Protein AF-A0A359CN98-F1 (afdb_monomer)

Structure (mmCIF, N/CA/C/O backbone):
data_AF-A0A359CN98-F1
#
_entry.id   AF-A0A359CN98-F1
#
loop_
_atom_site.group_PDB
_atom_site.id
_atom_site.type_symbol
_atom_site.label_atom_id
_atom_site.label_alt_id
_atom_site.label_comp_id
_atom_site.label_asym_id
_atom_site.label_entity_id
_atom_site.label_seq_id
_atom_site.pdbx_PDB_ins_code
_atom_site.Cartn_x
_atom_site.Cartn_y
_atom_site.Cartn_z
_atom_site.occupancy
_atom_site.B_iso_or_equiv
_atom_site.auth_seq_id
_atom_site.auth_comp_id
_atom_site.auth_asym_id
_atom_site.auth_atom_id
_atom_site.pdbx_PDB_model_num
ATOM 1 N N . MET A 1 1 ? -21.284 -3.191 22.774 1.00 60.28 1 MET A N 1
ATOM 2 C CA . MET A 1 1 ? -20.740 -2.143 21.884 1.00 60.28 1 MET A CA 1
ATOM 3 C C . MET A 1 1 ? -19.249 -1.909 22.151 1.00 60.28 1 MET A C 1
ATOM 5 O O . MET A 1 1 ? -18.499 -1.837 21.191 1.00 60.28 1 MET A O 1
ATOM 9 N N . ASP A 1 2 ? -18.792 -1.950 23.413 1.00 79.38 2 ASP A N 1
ATOM 10 C CA . ASP A 1 2 ? -17.379 -1.725 23.791 1.00 79.38 2 ASP A CA 1
ATOM 11 C C . ASP A 1 2 ? -16.338 -2.693 23.203 1.00 79.38 2 ASP A C 1
ATOM 13 O O . ASP A 1 2 ? -15.196 -2.298 22.966 1.00 79.38 2 ASP A O 1
ATOM 17 N N . PHE A 1 3 ? -16.690 -3.963 22.969 1.00 87.31 3 PHE A N 1
ATOM 18 C CA . PHE A 1 3 ? -15.706 -4.952 22.512 1.00 87.31 3 PHE A CA 1
ATOM 19 C C . PHE A 1 3 ? -15.232 -4.694 21.077 1.00 87.31 3 PHE A C 1
ATOM 21 O O . PHE A 1 3 ? -14.029 -4.683 20.833 1.00 87.31 3 PHE A O 1
ATOM 28 N N . GLU A 1 4 ? -16.156 -4.455 20.139 1.00 89.31 4 GLU A N 1
ATOM 29 C CA . GLU A 1 4 ? -15.813 -4.199 18.732 1.00 89.31 4 GLU A CA 1
ATOM 30 C C . GLU A 1 4 ? -14.990 -2.914 18.597 1.00 89.31 4 GLU A C 1
ATOM 32 O O . GLU A 1 4 ? -13.981 -2.892 17.897 1.00 89.31 4 GLU A O 1
ATOM 37 N N . GLU A 1 5 ? -15.367 -1.861 19.322 1.00 90.06 5 GLU A N 1
ATOM 38 C CA . GLU A 1 5 ? -14.645 -0.592 19.302 1.00 90.06 5 GLU A CA 1
ATOM 39 C C . GLU A 1 5 ? -13.232 -0.729 19.893 1.00 90.06 5 GLU A C 1
ATOM 41 O O . GLU A 1 5 ? -12.256 -0.259 19.305 1.00 90.06 5 GLU A O 1
ATOM 46 N N . SER A 1 6 ? -13.095 -1.418 21.032 1.00 91.94 6 SER A N 1
ATOM 47 C CA . SER A 1 6 ? -11.799 -1.708 21.661 1.00 91.94 6 SER A CA 1
ATOM 48 C C . SER A 1 6 ? -10.906 -2.574 20.769 1.00 91.94 6 SER A C 1
ATOM 50 O O . SER A 1 6 ? -9.710 -2.302 20.624 1.00 91.94 6 SER A O 1
ATOM 52 N N . PHE A 1 7 ? -11.491 -3.580 20.116 1.00 93.25 7 PHE A N 1
ATOM 53 C CA . PHE A 1 7 ? -10.812 -4.416 19.136 1.00 93.25 7 PHE A CA 1
ATOM 54 C C . PHE A 1 7 ? -10.300 -3.581 17.954 1.00 93.25 7 PHE A C 1
ATOM 56 O O . PHE A 1 7 ? -9.101 -3.597 17.675 1.00 93.25 7 PHE A O 1
ATOM 63 N N . LEU A 1 8 ? -11.164 -2.778 17.322 1.00 94.38 8 LEU A N 1
ATOM 64 C CA . LEU A 1 8 ? -10.794 -1.929 16.186 1.00 94.38 8 LEU A CA 1
ATOM 65 C C . LEU A 1 8 ? -9.707 -0.915 16.546 1.00 94.38 8 LEU A C 1
ATOM 67 O O . LEU A 1 8 ? -8.788 -0.724 15.758 1.00 94.38 8 LEU A O 1
ATOM 71 N N . LYS A 1 9 ? -9.742 -0.320 17.743 1.00 94.62 9 LYS A N 1
ATOM 72 C CA . LYS A 1 9 ? -8.676 0.582 18.216 1.00 94.62 9 LYS A CA 1
ATOM 73 C C . LYS A 1 9 ? -7.309 -0.104 18.235 1.00 94.62 9 LYS A C 1
ATOM 75 O O . LYS A 1 9 ? -6.336 0.472 17.752 1.00 94.62 9 LYS A O 1
ATOM 80 N N . LYS A 1 10 ? -7.234 -1.333 18.763 1.00 94.19 10 LYS A N 1
ATOM 81 C CA . LYS A 1 10 ? -5.986 -2.115 18.792 1.00 94.19 10 LYS A CA 1
ATOM 82 C C . LYS A 1 10 ? -5.534 -2.494 17.386 1.00 94.19 10 LYS A C 1
ATOM 84 O O . LYS A 1 10 ? -4.375 -2.277 17.052 1.00 94.19 10 LYS A O 1
ATOM 89 N N . VAL A 1 11 ? -6.447 -3.001 16.556 1.00 95.12 11 VAL A N 1
ATOM 90 C CA . VAL A 1 11 ? -6.138 -3.395 15.174 1.00 95.12 11 VAL A CA 1
ATOM 91 C C . VAL A 1 11 ? -5.653 -2.203 14.354 1.00 95.12 11 VAL A C 1
ATOM 93 O O . VAL A 1 11 ? -4.608 -2.296 13.718 1.00 95.12 11 VAL A O 1
ATOM 96 N N . ASN A 1 12 ? -6.355 -1.070 14.404 1.00 96.06 12 ASN A N 1
ATOM 97 C CA . ASN A 1 12 ? -5.982 0.143 13.678 1.00 96.06 12 ASN A CA 1
ATOM 98 C C . ASN A 1 12 ? -4.604 0.660 14.107 1.00 96.06 12 ASN A C 1
ATOM 100 O O . ASN A 1 12 ? -3.808 1.050 13.252 1.00 96.06 12 ASN A O 1
ATOM 104 N N . PHE A 1 13 ? -4.299 0.618 15.409 1.00 94.62 13 PHE A N 1
ATOM 105 C CA . PHE A 1 13 ? -2.973 0.956 15.918 1.00 94.62 13 PHE A CA 1
ATOM 106 C C . PHE A 1 13 ? -1.899 0.027 15.345 1.00 94.62 13 PHE A C 1
ATOM 108 O O . PHE A 1 13 ? -0.941 0.503 14.742 1.00 94.62 13 PHE A O 1
ATOM 115 N N . THR A 1 14 ? -2.088 -1.289 15.467 1.00 93.31 14 THR A N 1
ATOM 116 C CA . THR A 1 14 ? -1.157 -2.291 14.933 1.00 93.31 14 THR A CA 1
ATOM 117 C C . THR A 1 14 ? -0.945 -2.116 13.433 1.00 93.31 14 THR A C 1
ATOM 119 O O . THR A 1 14 ? 0.192 -2.135 12.967 1.00 93.31 14 THR A O 1
ATOM 122 N N . VAL A 1 15 ? -2.022 -1.894 12.679 1.00 93.44 15 VAL A N 1
ATOM 123 C CA . VAL A 1 15 ? -1.966 -1.719 11.228 1.00 93.44 15 VAL A CA 1
ATOM 124 C C . VAL A 1 15 ? -1.164 -0.479 10.867 1.00 93.44 15 VAL A C 1
ATOM 126 O O . VAL A 1 15 ? -0.244 -0.576 10.065 1.00 93.44 15 VAL A O 1
ATOM 129 N N . LEU A 1 16 ? -1.437 0.664 11.499 1.00 94.81 16 LEU A N 1
ATOM 130 C CA . LEU A 1 16 ? -0.674 1.888 11.260 1.00 94.81 16 LEU A CA 1
ATOM 131 C C . LEU A 1 16 ? 0.800 1.747 11.643 1.00 94.81 16 LEU A C 1
ATOM 133 O O . LEU A 1 16 ? 1.656 2.214 10.895 1.00 94.81 16 LEU A O 1
ATOM 137 N N . SER A 1 17 ? 1.111 1.087 12.761 1.00 93.25 17 SER A N 1
ATOM 138 C CA . SER A 1 17 ? 2.497 0.823 13.154 1.00 93.25 17 SER A CA 1
ATOM 139 C C . SER A 1 17 ? 3.230 -0.008 12.102 1.00 93.25 17 SER A C 1
ATOM 141 O O . SER A 1 17 ? 4.330 0.360 11.694 1.00 93.25 17 SER A O 1
ATOM 143 N N . ILE A 1 18 ? 2.612 -1.085 11.609 1.00 91.38 18 ILE A N 1
ATOM 144 C CA . ILE A 1 18 ? 3.207 -1.925 10.562 1.00 91.38 18 ILE A CA 1
ATOM 145 C C . ILE A 1 18 ? 3.331 -1.145 9.246 1.00 91.38 18 ILE A C 1
ATOM 147 O O . ILE A 1 18 ? 4.379 -1.212 8.610 1.00 91.38 18 ILE A O 1
ATOM 151 N N . CYS A 1 19 ? 2.325 -0.351 8.863 1.00 91.69 19 CYS A N 1
ATOM 152 C CA . CYS A 1 19 ? 2.397 0.523 7.690 1.00 91.69 19 CYS A CA 1
ATOM 153 C C . CYS A 1 19 ? 3.598 1.477 7.763 1.00 91.69 19 CYS A C 1
ATOM 155 O O . CYS A 1 19 ? 4.310 1.641 6.776 1.00 91.69 19 CYS A O 1
ATOM 157 N N . TRP A 1 20 ? 3.857 2.083 8.924 1.00 92.81 20 TRP A N 1
ATOM 158 C CA . TRP A 1 20 ? 5.023 2.947 9.117 1.00 92.81 20 TRP A CA 1
ATOM 159 C C . TRP A 1 20 ? 6.344 2.185 9.007 1.00 92.81 20 TRP A C 1
ATOM 161 O O . TRP A 1 20 ? 7.263 2.675 8.357 1.00 92.81 20 TRP A O 1
ATOM 171 N N . VAL A 1 21 ? 6.437 0.980 9.579 1.00 90.00 21 VAL A N 1
ATOM 172 C CA . VAL A 1 21 ? 7.631 0.126 9.442 1.00 90.00 21 VAL A CA 1
ATOM 173 C C . VAL A 1 21 ? 7.881 -0.223 7.974 1.00 90.00 21 VAL A C 1
ATOM 175 O O . VAL A 1 21 ? 8.992 -0.041 7.484 1.00 90.00 21 VAL A O 1
ATOM 178 N N . ILE A 1 22 ? 6.843 -0.648 7.250 1.00 87.44 22 ILE A N 1
ATOM 179 C CA . ILE A 1 22 ? 6.921 -0.945 5.815 1.00 87.44 22 ILE A CA 1
ATOM 180 C C . ILE A 1 22 ? 7.389 0.294 5.037 1.00 87.44 22 ILE A C 1
ATOM 182 O O . ILE A 1 22 ? 8.283 0.200 4.198 1.00 87.44 22 ILE A O 1
ATOM 186 N N . LEU A 1 23 ? 6.840 1.471 5.344 1.00 88.81 23 LEU A N 1
ATOM 187 C CA . LEU A 1 23 ? 7.212 2.720 4.682 1.00 88.81 23 LEU A CA 1
ATOM 188 C C . LEU A 1 23 ? 8.682 3.095 4.932 1.00 88.81 23 LEU A C 1
ATOM 190 O O . LEU A 1 23 ? 9.379 3.487 3.997 1.00 88.81 23 LEU A O 1
ATOM 194 N N . LEU A 1 24 ? 9.175 2.913 6.160 1.00 88.06 24 LEU A N 1
ATOM 195 C CA . LEU A 1 24 ? 10.582 3.129 6.511 1.00 88.06 24 LEU A CA 1
ATOM 196 C C . LEU A 1 24 ? 11.531 2.162 5.790 1.00 88.06 24 LEU A C 1
ATOM 198 O O . LEU A 1 24 ? 12.681 2.519 5.555 1.00 88.06 24 LEU A O 1
ATOM 202 N N . MET A 1 25 ? 11.063 0.969 5.415 1.00 83.69 25 MET A N 1
ATOM 203 C CA . MET A 1 25 ? 11.845 0.020 4.617 1.00 83.69 25 MET A CA 1
ATOM 204 C C . MET A 1 25 ? 11.842 0.368 3.122 1.00 83.69 25 MET A C 1
ATOM 206 O O . MET A 1 25 ? 12.869 0.220 2.467 1.00 83.69 25 MET A O 1
ATOM 210 N N . ILE A 1 26 ? 10.713 0.843 2.583 1.00 84.00 26 ILE A N 1
ATOM 211 C CA . ILE A 1 26 ? 10.548 1.113 1.144 1.00 84.00 26 ILE A CA 1
ATOM 212 C C . ILE A 1 26 ? 11.203 2.432 0.718 1.00 84.00 26 ILE A C 1
ATOM 214 O O . ILE A 1 26 ? 11.832 2.491 -0.337 1.00 84.00 26 ILE A O 1
ATOM 218 N N . LEU A 1 27 ? 11.054 3.505 1.502 1.00 87.31 27 LEU A N 1
ATOM 219 C CA . LEU A 1 27 ? 11.536 4.833 1.097 1.00 87.31 27 LEU A CA 1
ATOM 220 C C . LEU A 1 27 ? 13.048 4.865 0.789 1.00 87.31 27 LEU A C 1
ATOM 222 O O . LEU A 1 27 ? 13.419 5.424 -0.247 1.00 87.31 27 LEU A O 1
ATOM 226 N N . PRO A 1 28 ? 13.933 4.235 1.592 1.00 87.31 28 PRO A N 1
ATOM 227 C CA . PRO A 1 28 ? 15.350 4.134 1.250 1.00 87.31 28 PRO A CA 1
ATOM 228 C C . PRO A 1 28 ? 15.599 3.361 -0.046 1.00 87.31 28 PRO A C 1
ATOM 230 O O . PRO A 1 28 ? 16.514 3.701 -0.791 1.00 87.31 28 PRO A O 1
ATOM 233 N N . SER A 1 29 ? 14.788 2.345 -0.356 1.00 83.44 29 SER A N 1
ATOM 234 C CA . SER A 1 29 ? 14.940 1.585 -1.598 1.00 83.44 29 SER A CA 1
ATOM 235 C C . SER A 1 29 ? 14.766 2.466 -2.830 1.00 83.44 29 SER A C 1
ATOM 237 O O . SER A 1 29 ? 15.584 2.384 -3.739 1.00 83.44 29 SER A O 1
ATOM 239 N N . PHE A 1 30 ? 13.784 3.373 -2.841 1.00 84.88 30 PHE A N 1
ATOM 240 C CA . PHE A 1 30 ? 13.612 4.315 -3.953 1.00 84.88 30 PHE A CA 1
ATOM 241 C C . PHE A 1 30 ? 14.796 5.276 -4.110 1.00 84.88 30 PHE A C 1
ATOM 243 O O . PHE A 1 30 ? 15.140 5.658 -5.230 1.00 84.88 30 PHE A O 1
ATOM 250 N N . PHE A 1 31 ? 15.449 5.649 -3.006 1.00 84.75 31 PHE A N 1
ATOM 251 C CA . PHE A 1 31 ? 16.679 6.438 -3.055 1.00 84.75 31 PHE A CA 1
ATOM 252 C C . PHE A 1 31 ? 17.823 5.654 -3.714 1.00 84.75 31 PHE A C 1
ATOM 254 O O . PHE A 1 31 ? 18.479 6.172 -4.620 1.00 84.75 31 PHE A O 1
ATOM 261 N N . PHE A 1 32 ? 18.028 4.394 -3.315 1.00 83.94 32 PHE A N 1
ATOM 262 C CA . PHE A 1 32 ? 19.052 3.535 -3.914 1.00 83.94 32 PHE A CA 1
ATOM 263 C C . PHE A 1 32 ? 18.762 3.213 -5.383 1.00 83.94 32 PHE A C 1
ATOM 265 O O . PHE A 1 32 ? 19.670 3.299 -6.203 1.00 83.94 32 PHE A O 1
ATOM 272 N N . GLU A 1 33 ? 17.512 2.919 -5.748 1.00 82.94 33 GLU A N 1
ATOM 273 C CA . GLU A 1 33 ? 17.126 2.656 -7.141 1.00 82.94 33 GLU A CA 1
ATOM 274 C C . GLU A 1 33 ? 17.416 3.848 -8.058 1.00 82.94 33 GLU A C 1
ATOM 276 O O . GLU A 1 33 ? 17.895 3.660 -9.179 1.00 82.94 33 GLU A O 1
ATOM 281 N N . TYR A 1 34 ? 17.170 5.070 -7.579 1.00 85.19 34 TYR A N 1
ATOM 282 C CA . TYR A 1 34 ? 17.532 6.278 -8.312 1.00 85.19 34 TYR A CA 1
ATOM 283 C C . TYR A 1 34 ? 19.053 6.439 -8.422 1.00 85.19 34 TYR A C 1
ATOM 285 O O . TYR A 1 34 ? 19.572 6.652 -9.517 1.00 85.19 34 TYR A O 1
ATOM 293 N N . HIS A 1 35 ? 19.783 6.304 -7.309 1.00 84.19 35 HIS A N 1
ATOM 294 C CA . HIS A 1 35 ? 21.236 6.490 -7.295 1.00 84.19 35 HIS A CA 1
ATOM 295 C C . HIS A 1 35 ? 21.977 5.452 -8.152 1.00 84.19 35 HIS A C 1
ATOM 297 O O . HIS A 1 35 ? 22.978 5.769 -8.788 1.00 84.19 35 HIS A O 1
ATOM 303 N N . SER A 1 36 ? 21.459 4.225 -8.221 1.00 82.94 36 SER A N 1
ATOM 304 C CA . SER A 1 36 ? 21.977 3.155 -9.077 1.00 82.94 36 SER A CA 1
ATOM 305 C C . SER A 1 36 ? 21.543 3.272 -10.545 1.00 82.94 36 SER A C 1
ATOM 307 O O . SER A 1 36 ? 21.894 2.408 -11.344 1.00 82.94 36 SER A O 1
ATOM 309 N N . GLY A 1 37 ? 20.771 4.301 -10.916 1.00 81.38 37 GLY A N 1
ATOM 310 C CA . GLY A 1 37 ? 20.284 4.505 -12.284 1.00 81.38 37 GLY A CA 1
ATOM 311 C C . GLY A 1 37 ? 19.255 3.469 -12.749 1.00 81.38 37 GLY A C 1
ATOM 312 O O . GLY A 1 37 ? 18.984 3.377 -13.944 1.00 81.38 37 GLY A O 1
ATOM 313 N N . ILE A 1 38 ? 18.683 2.689 -11.824 1.00 79.56 38 ILE A N 1
ATOM 314 C CA . ILE A 1 38 ? 17.674 1.661 -12.118 1.00 79.56 38 ILE A CA 1
ATOM 315 C C . ILE A 1 38 ? 16.340 2.328 -12.460 1.00 79.56 38 ILE A C 1
ATOM 317 O O . ILE A 1 38 ? 15.631 1.871 -13.355 1.00 79.56 38 ILE A O 1
ATOM 321 N N . GLN A 1 39 ? 16.000 3.408 -11.748 1.00 82.56 39 GLN A N 1
ATOM 322 C CA . GLN A 1 39 ? 14.746 4.137 -11.918 1.00 82.56 39 GLN A CA 1
ATOM 323 C C . GLN A 1 39 ? 14.948 5.642 -12.062 1.00 82.56 39 GLN A C 1
ATOM 325 O O . GLN A 1 39 ? 15.924 6.224 -11.589 1.00 82.56 39 GLN A O 1
ATOM 330 N N . SER A 1 40 ? 13.972 6.292 -12.699 1.00 87.75 40 SER A N 1
ATOM 331 C CA . SER A 1 40 ? 13.938 7.752 -12.790 1.00 87.75 40 SER A CA 1
ATOM 332 C C . SER A 1 40 ? 13.575 8.394 -11.448 1.00 87.75 40 SER A C 1
ATOM 334 O O . SER A 1 40 ? 12.776 7.859 -10.678 1.00 87.75 40 SER A O 1
ATOM 336 N N . ILE A 1 41 ? 14.083 9.605 -11.200 1.00 87.88 41 ILE A N 1
ATOM 337 C CA . ILE A 1 41 ? 13.723 10.373 -9.998 1.00 87.88 41 ILE A CA 1
ATOM 338 C C . ILE A 1 41 ? 12.214 10.630 -9.907 1.00 87.88 41 ILE A C 1
ATOM 340 O O . ILE A 1 41 ? 11.640 10.537 -8.826 1.00 87.88 41 ILE A O 1
ATOM 344 N N . GLY A 1 42 ? 11.555 10.896 -11.042 1.00 88.19 42 GLY A N 1
ATOM 345 C CA . GLY A 1 42 ? 10.112 11.130 -11.092 1.00 88.19 42 GLY A CA 1
ATOM 346 C C . GLY A 1 42 ? 9.322 9.916 -10.612 1.00 88.19 42 GLY A C 1
ATOM 347 O O . GLY A 1 42 ? 8.416 10.057 -9.795 1.00 88.19 42 GLY A O 1
ATOM 348 N N . TYR A 1 43 ? 9.721 8.717 -11.042 1.00 88.25 43 TYR A N 1
ATOM 349 C CA . TYR A 1 43 ? 9.135 7.465 -10.573 1.00 88.25 43 TYR A CA 1
ATOM 350 C C . TYR A 1 43 ? 9.286 7.297 -9.051 1.00 88.25 43 TYR A C 1
ATOM 352 O O . TYR A 1 43 ? 8.302 7.028 -8.356 1.00 88.25 43 TYR A O 1
ATOM 360 N N . CYS A 1 44 ? 10.492 7.506 -8.518 1.00 88.50 44 CYS A N 1
ATOM 361 C CA . CYS A 1 44 ? 10.770 7.364 -7.087 1.00 88.50 44 CYS A CA 1
ATOM 362 C C . CYS A 1 44 ? 9.976 8.369 -6.239 1.00 88.50 44 CYS A C 1
ATOM 364 O O . CYS A 1 44 ? 9.390 8.004 -5.217 1.00 88.50 44 CYS A O 1
ATOM 366 N N . VAL A 1 45 ? 9.910 9.629 -6.681 1.00 91.31 45 VAL A N 1
ATOM 367 C CA . VAL A 1 45 ? 9.185 10.702 -5.987 1.00 91.31 45 VAL A CA 1
ATOM 368 C C . VAL A 1 45 ? 7.680 10.449 -6.002 1.00 91.31 45 VAL A C 1
ATOM 370 O O . VAL A 1 45 ? 7.053 10.514 -4.947 1.00 91.31 45 VAL A O 1
ATOM 373 N N . VAL A 1 46 ? 7.095 10.113 -7.156 1.00 91.75 46 VAL A N 1
ATOM 374 C CA . VAL A 1 46 ? 5.647 9.870 -7.273 1.00 91.75 46 VAL A CA 1
ATOM 375 C C . VAL A 1 46 ? 5.208 8.726 -6.359 1.00 91.75 46 VAL A C 1
ATOM 377 O O . VAL A 1 46 ? 4.271 8.897 -5.580 1.00 91.75 46 VAL A O 1
ATOM 380 N N . ASN A 1 47 ? 5.913 7.590 -6.385 1.00 89.69 47 ASN A N 1
ATOM 381 C CA . ASN A 1 47 ? 5.584 6.452 -5.522 1.00 89.69 47 ASN A CA 1
ATOM 382 C C . ASN A 1 47 ? 5.716 6.799 -4.031 1.00 89.69 47 ASN A C 1
ATOM 384 O O . ASN A 1 47 ? 4.830 6.470 -3.239 1.00 89.69 47 ASN A O 1
ATOM 388 N N . SER A 1 48 ? 6.781 7.513 -3.659 1.00 91.19 48 SER A N 1
ATOM 389 C CA . SER A 1 48 ? 7.012 7.941 -2.275 1.00 91.19 48 SER A CA 1
ATOM 390 C C . SER A 1 48 ? 5.918 8.886 -1.777 1.00 91.19 48 SER A C 1
ATOM 392 O O . SER A 1 48 ? 5.396 8.701 -0.679 1.00 91.19 48 SER A O 1
ATOM 394 N N . VAL A 1 49 ? 5.530 9.875 -2.589 1.00 94.62 49 VAL A N 1
ATOM 395 C CA . VAL A 1 49 ? 4.500 10.866 -2.240 1.00 94.62 49 VAL A CA 1
ATOM 396 C C . VAL A 1 49 ? 3.128 10.213 -2.098 1.00 94.62 49 VAL A C 1
ATOM 398 O O . VAL A 1 49 ? 2.415 10.510 -1.138 1.00 94.62 49 VAL A O 1
ATOM 401 N N . ILE A 1 50 ? 2.754 9.302 -3.001 1.00 93.12 50 ILE A N 1
ATOM 402 C CA . ILE A 1 50 ? 1.478 8.575 -2.909 1.00 93.12 50 ILE A CA 1
ATOM 403 C C . ILE A 1 50 ? 1.426 7.753 -1.616 1.00 93.12 50 ILE A C 1
ATOM 405 O O . ILE A 1 50 ? 0.461 7.870 -0.859 1.00 93.12 50 ILE A O 1
ATOM 409 N N . ALA A 1 51 ? 2.475 6.977 -1.327 1.00 91.00 51 ALA A N 1
ATOM 410 C CA . ALA A 1 51 ? 2.525 6.160 -0.117 1.00 91.00 51 ALA A CA 1
ATOM 411 C C . ALA A 1 51 ? 2.465 7.027 1.153 1.00 91.00 51 ALA A C 1
ATOM 413 O O . ALA A 1 51 ? 1.619 6.808 2.021 1.00 91.00 51 ALA A O 1
ATOM 414 N N . LEU A 1 52 ? 3.307 8.064 1.242 1.00 94.44 52 LEU A N 1
ATOM 415 C CA . LEU A 1 52 ? 3.348 8.973 2.392 1.00 94.44 52 LEU A CA 1
ATOM 416 C C . LEU A 1 52 ? 2.017 9.694 2.606 1.00 94.44 52 LEU A C 1
ATOM 418 O O . LEU A 1 52 ? 1.509 9.711 3.724 1.00 94.44 52 LEU A O 1
ATOM 422 N N . SER A 1 53 ? 1.435 10.269 1.553 1.00 95.06 53 SER A N 1
ATOM 423 C CA . SER A 1 53 ? 0.194 11.046 1.661 1.00 95.06 53 SER A CA 1
ATOM 424 C C . SER A 1 53 ? -0.976 10.206 2.173 1.00 95.06 53 SER A C 1
ATOM 426 O O . SER A 1 53 ? -1.708 10.657 3.055 1.00 95.06 53 SER A O 1
ATOM 428 N N . LEU A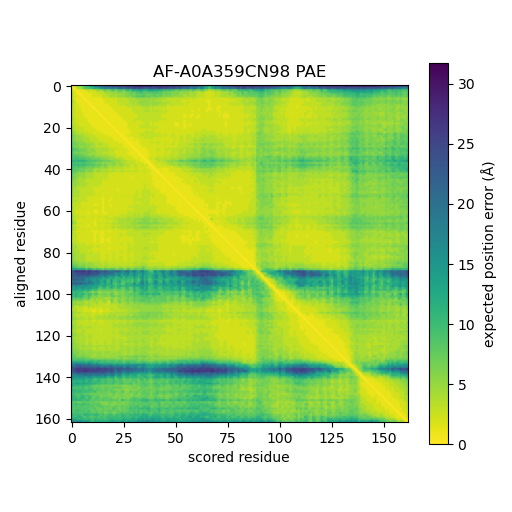 1 54 ? -1.122 8.966 1.700 1.00 94.12 54 LEU A N 1
ATOM 429 C CA . LEU A 1 54 ? -2.198 8.075 2.135 1.00 94.12 54 LEU A CA 1
ATOM 430 C C . LEU A 1 54 ? -1.974 7.539 3.555 1.00 94.12 54 LEU A C 1
ATOM 432 O O . LEU A 1 54 ? -2.931 7.457 4.326 1.00 94.12 54 LEU A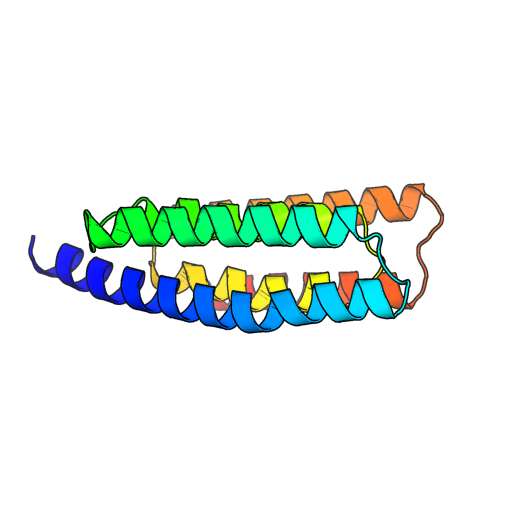 O 1
ATOM 436 N N . ILE A 1 55 ? -0.730 7.268 3.963 1.00 94.38 55 ILE A N 1
ATOM 437 C CA . ILE A 1 55 ? -0.444 6.906 5.360 1.00 94.38 55 ILE A CA 1
ATOM 438 C C . ILE A 1 55 ? -0.657 8.097 6.296 1.00 94.38 55 ILE A C 1
ATOM 440 O O . ILE A 1 55 ? -1.278 7.935 7.347 1.00 94.38 55 ILE A O 1
ATOM 444 N N . ILE A 1 56 ? -0.251 9.308 5.914 1.00 96.38 56 ILE A N 1
ATOM 445 C CA . ILE A 1 56 ? -0.549 10.526 6.681 1.00 96.38 56 ILE A CA 1
ATOM 446 C C . ILE A 1 56 ? -2.067 10.727 6.792 1.00 96.38 56 ILE A C 1
ATOM 448 O O . ILE A 1 56 ? -2.568 10.962 7.891 1.00 96.38 56 ILE A O 1
ATOM 452 N N . ALA A 1 57 ? -2.820 10.551 5.702 1.00 96.75 57 ALA A N 1
ATOM 453 C CA . ALA A 1 57 ? -4.280 10.622 5.725 1.00 96.75 57 ALA A CA 1
ATOM 454 C C . ALA A 1 57 ? -4.897 9.587 6.684 1.00 96.75 57 ALA A C 1
ATOM 456 O O . ALA A 1 57 ? -5.785 9.930 7.468 1.00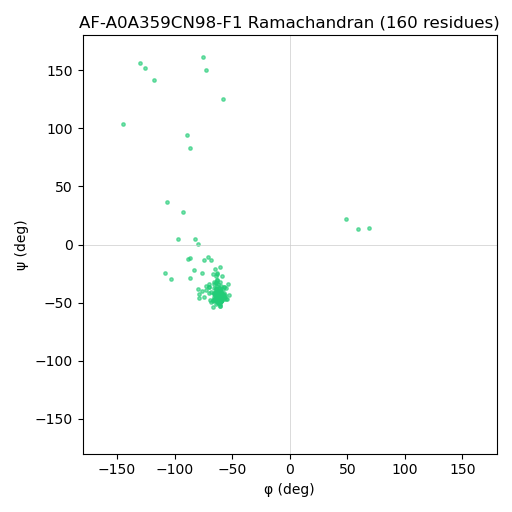 96.75 57 ALA A O 1
ATOM 457 N N . ALA A 1 58 ? -4.392 8.349 6.692 1.00 95.94 58 ALA A N 1
ATOM 458 C CA . ALA A 1 58 ? -4.834 7.313 7.625 1.00 95.94 58 ALA A CA 1
ATOM 459 C C . ALA A 1 58 ? -4.522 7.672 9.091 1.00 95.94 58 ALA A C 1
ATOM 461 O O . ALA A 1 58 ? -5.360 7.448 9.965 1.00 95.94 58 ALA A O 1
ATOM 462 N N . ASN A 1 59 ? -3.366 8.289 9.366 1.00 95.75 59 ASN A N 1
ATOM 463 C CA . ASN A 1 59 ? -3.026 8.791 10.702 1.00 95.75 59 ASN A CA 1
ATOM 464 C C . ASN A 1 59 ? -3.966 9.929 11.130 1.00 95.75 59 ASN A C 1
ATOM 466 O O . ASN A 1 59 ? -4.441 9.927 12.261 1.00 95.75 59 ASN A O 1
ATOM 470 N N . ILE A 1 60 ? -4.299 10.865 10.233 1.00 97.31 60 ILE A N 1
ATOM 471 C CA . ILE A 1 60 ? -5.266 11.939 10.520 1.00 97.31 60 ILE A CA 1
ATOM 472 C C . ILE A 1 60 ? -6.638 11.350 10.870 1.00 97.31 60 ILE A C 1
ATOM 474 O O . ILE A 1 60 ? -7.271 11.794 11.828 1.00 97.31 60 ILE A O 1
ATOM 478 N N . VAL A 1 61 ? -7.096 10.339 10.125 1.00 97.06 61 VAL A N 1
ATOM 479 C CA . VAL A 1 61 ? -8.351 9.634 10.429 1.00 97.06 61 VAL A CA 1
ATOM 480 C C . VAL A 1 61 ? -8.272 8.948 11.793 1.00 97.06 61 VAL A C 1
ATOM 482 O O . VAL A 1 61 ? -9.196 9.091 12.586 1.00 97.06 61 VAL A O 1
ATOM 485 N N . TYR A 1 62 ? -7.160 8.282 12.105 1.00 96.69 62 TYR A N 1
ATOM 486 C CA . TYR A 1 62 ? -6.950 7.614 13.391 1.00 96.69 62 TYR A CA 1
ATOM 487 C C . TYR A 1 62 ? -6.918 8.570 14.586 1.00 96.69 62 TYR A C 1
ATOM 489 O O . TYR A 1 62 ? -7.443 8.246 15.649 1.00 96.69 62 TYR A O 1
ATOM 497 N N . LEU A 1 63 ? -6.338 9.762 14.422 1.00 95.69 63 LEU A N 1
ATOM 498 C CA . LEU A 1 63 ? -6.338 10.791 15.463 1.00 95.69 63 LEU A CA 1
ATOM 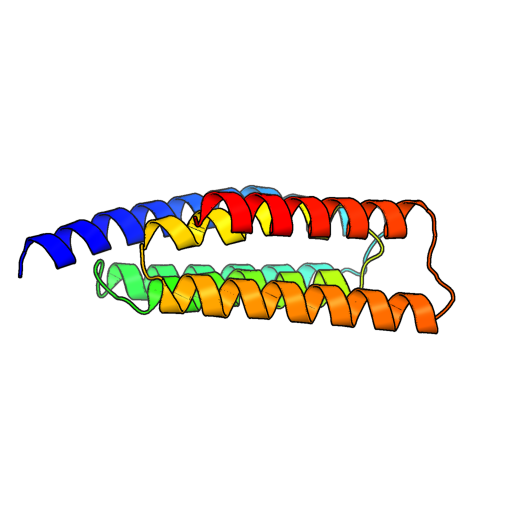499 C C . LEU A 1 63 ? -7.748 11.326 15.748 1.00 95.69 63 LEU A C 1
ATOM 501 O O . LEU A 1 63 ? -8.035 11.674 16.891 1.00 95.69 63 LEU A O 1
ATOM 505 N N . LYS A 1 64 ? -8.623 11.373 14.733 1.00 95.81 64 LYS A N 1
ATOM 506 C CA . LYS A 1 64 ? -10.027 11.792 14.878 1.00 95.81 64 LYS A CA 1
ATOM 507 C C . LYS A 1 64 ? -10.909 10.686 15.458 1.00 95.81 64 LYS A C 1
ATOM 509 O O . LYS A 1 64 ? -11.702 10.947 16.354 1.00 95.81 64 LYS A O 1
ATOM 514 N N . ASP A 1 65 ? -10.768 9.467 14.948 1.00 95.94 65 ASP A N 1
ATOM 515 C CA . ASP A 1 65 ? -11.497 8.285 15.399 1.00 95.94 65 ASP A CA 1
ATOM 516 C C . ASP A 1 65 ? -10.597 7.048 15.306 1.00 95.94 65 ASP A C 1
ATOM 518 O O . ASP A 1 65 ? -10.378 6.461 14.241 1.00 95.94 65 ASP A O 1
ATOM 522 N N . LYS A 1 66 ? -10.114 6.615 16.473 1.00 94.44 66 LYS A N 1
ATOM 523 C CA . LYS A 1 66 ? -9.232 5.451 16.600 1.00 94.44 66 LYS A CA 1
ATOM 524 C C . LYS A 1 66 ? -9.909 4.139 16.195 1.00 94.44 66 LYS A C 1
ATOM 526 O O . LYS A 1 66 ? -9.211 3.176 15.895 1.00 94.44 66 LYS A O 1
ATOM 531 N N . SER A 1 67 ? -11.240 4.079 16.191 1.00 94.38 67 SER A N 1
ATOM 532 C CA . SER A 1 67 ? -12.030 2.898 15.821 1.00 94.38 67 SER A CA 1
ATOM 533 C C . SER A 1 67 ? -12.523 2.920 14.370 1.00 94.38 67 SER A C 1
ATOM 535 O O . SER A 1 67 ? -13.224 2.003 13.938 1.00 94.38 67 SER A O 1
ATOM 537 N N . SER A 1 68 ? -12.119 3.928 13.592 1.00 94.75 68 SER A N 1
ATOM 538 C CA . SER A 1 68 ? -12.595 4.124 12.227 1.00 94.75 68 SER A CA 1
ATOM 539 C C . SER A 1 68 ? -12.323 2.913 11.335 1.00 94.75 68 SER A C 1
ATOM 541 O O . SER A 1 68 ? -11.181 2.486 11.144 1.00 94.75 68 SER A O 1
ATOM 543 N N . LYS A 1 69 ? -13.387 2.396 10.710 1.00 93.00 69 LYS A N 1
ATOM 544 C CA . LYS A 1 69 ? -13.319 1.298 9.731 1.00 93.00 69 LYS A CA 1
ATOM 545 C C . LYS A 1 69 ? -12.696 1.729 8.399 1.00 93.00 69 LYS A C 1
ATOM 547 O O . LYS A 1 69 ? -12.402 0.869 7.572 1.00 93.00 69 LYS A O 1
ATOM 552 N N . TRP A 1 70 ? -12.490 3.031 8.183 1.00 94.19 70 TRP A N 1
ATOM 553 C CA . TRP A 1 70 ? -11.903 3.573 6.954 1.00 94.19 70 TRP A CA 1
ATOM 554 C C . TRP A 1 70 ? -10.393 3.374 6.865 1.00 94.19 70 TRP A C 1
ATOM 556 O O . TRP A 1 70 ? -9.862 3.308 5.757 1.00 94.19 70 TRP A O 1
ATOM 566 N N . ILE A 1 71 ? -9.708 3.225 8.004 1.00 95.06 71 ILE A N 1
ATOM 567 C CA . ILE A 1 71 ? -8.243 3.133 8.064 1.00 95.06 71 ILE A CA 1
ATOM 568 C C . ILE A 1 71 ? -7.731 2.006 7.166 1.00 95.06 71 ILE A C 1
ATOM 570 O O . ILE A 1 71 ? -6.865 2.261 6.336 1.00 95.06 71 ILE A O 1
ATOM 574 N N . LYS A 1 72 ? -8.341 0.814 7.226 1.00 93.62 72 LYS A N 1
ATOM 575 C CA . LYS A 1 72 ? -7.955 -0.331 6.384 1.00 93.62 72 LYS A CA 1
ATOM 576 C C . LYS A 1 72 ? -8.020 -0.053 4.882 1.00 93.62 72 LYS A C 1
ATOM 578 O O . LYS A 1 72 ? -7.172 -0.532 4.140 1.00 93.62 72 LYS A O 1
ATOM 583 N N . TYR A 1 73 ? -9.004 0.724 4.428 1.00 93.75 73 TYR A N 1
ATOM 584 C CA . TYR A 1 73 ? -9.150 1.066 3.013 1.00 93.75 73 TYR A CA 1
ATOM 585 C C . TYR A 1 73 ? -8.099 2.090 2.591 1.00 93.75 73 TYR A C 1
ATOM 587 O O . TYR A 1 73 ? -7.453 1.914 1.562 1.00 93.75 73 TYR A O 1
ATOM 595 N N . ILE A 1 74 ? -7.891 3.129 3.406 1.00 94.81 74 ILE A N 1
ATOM 596 C CA . ILE A 1 74 ? -6.920 4.190 3.116 1.00 94.81 74 ILE A CA 1
ATOM 597 C C . ILE A 1 74 ? -5.502 3.612 3.078 1.00 94.81 74 ILE A C 1
ATOM 599 O O . ILE A 1 74 ? -4.767 3.862 2.124 1.00 94.81 74 ILE A O 1
ATOM 603 N N . THR A 1 75 ? -5.129 2.795 4.069 1.00 93.25 75 THR A N 1
ATOM 604 C CA . THR A 1 75 ? -3.810 2.152 4.096 1.00 93.25 75 THR A CA 1
ATOM 605 C C . THR A 1 75 ? -3.652 1.153 2.956 1.00 93.25 75 THR A C 1
ATOM 607 O O . THR A 1 75 ? -2.577 1.086 2.365 1.00 93.25 75 THR A O 1
ATOM 610 N N . PHE A 1 76 ? -4.707 0.406 2.597 1.00 92.12 76 PHE A N 1
ATOM 611 C CA . PHE A 1 76 ? -4.639 -0.543 1.483 1.00 92.12 76 PHE A CA 1
ATOM 612 C C . PHE A 1 76 ? -4.363 0.189 0.178 1.00 92.12 76 PHE A C 1
ATOM 614 O O . PHE A 1 76 ? -3.405 -0.147 -0.508 1.00 92.12 76 PHE A O 1
ATOM 621 N N . ILE A 1 77 ? -5.129 1.239 -0.121 1.00 92.00 77 ILE A N 1
ATOM 622 C CA . ILE A 1 77 ? -4.930 2.069 -1.316 1.00 92.00 77 ILE A CA 1
ATOM 623 C C . ILE A 1 77 ? -3.535 2.719 -1.295 1.00 92.00 77 ILE A C 1
ATOM 625 O O . ILE A 1 77 ? -2.861 2.744 -2.325 1.00 92.00 77 ILE A O 1
ATOM 629 N N . GLY A 1 78 ? -3.077 3.157 -0.115 1.00 90.50 78 GLY A N 1
ATOM 630 C CA . GLY A 1 78 ? -1.754 3.743 0.129 1.00 90.50 78 GLY A CA 1
ATOM 631 C C . GLY A 1 78 ? -0.582 2.897 -0.331 1.00 90.50 78 GLY A C 1
ATOM 632 O O . GLY A 1 78 ? 0.405 3.440 -0.814 1.00 90.50 78 GLY A O 1
ATOM 633 N N . PHE A 1 79 ? -0.710 1.577 -0.248 1.00 88.75 79 PHE A N 1
ATOM 634 C CA . PHE A 1 79 ? 0.314 0.654 -0.729 1.00 88.75 79 PHE A CA 1
ATOM 635 C C . PHE A 1 79 ? -0.034 0.002 -2.062 1.00 88.75 79 PHE A C 1
ATOM 637 O O . PHE A 1 79 ? 0.863 -0.301 -2.844 1.00 88.75 79 PHE A O 1
ATOM 644 N N . PHE A 1 80 ? -1.319 -0.188 -2.355 1.00 88.62 80 PHE A N 1
ATOM 645 C CA . PHE A 1 80 ? -1.767 -0.855 -3.569 1.00 88.62 80 PHE A CA 1
ATOM 646 C C . PHE A 1 80 ? -1.512 -0.012 -4.824 1.00 88.62 80 PHE A C 1
ATOM 648 O O . PHE A 1 80 ? -1.132 -0.567 -5.855 1.00 88.62 80 PHE A O 1
ATOM 655 N N . ILE A 1 81 ? -1.656 1.320 -4.755 1.00 90.38 81 ILE A N 1
ATOM 656 C CA . ILE A 1 81 ? -1.351 2.196 -5.900 1.00 90.38 81 ILE A CA 1
ATOM 657 C C . ILE A 1 81 ? 0.153 2.178 -6.228 1.00 90.38 81 ILE A C 1
ATOM 659 O O . ILE A 1 81 ? 0.480 1.851 -7.371 1.00 90.38 81 ILE A O 1
ATOM 663 N N . PRO A 1 82 ? 1.080 2.447 -5.280 1.00 87.31 82 PRO A N 1
ATOM 664 C CA . PRO A 1 82 ? 2.510 2.311 -5.552 1.00 87.31 82 PRO A CA 1
ATOM 665 C C . PRO A 1 82 ? 2.881 0.907 -6.027 1.00 87.31 82 PRO A C 1
ATOM 667 O O . PRO A 1 82 ? 3.618 0.760 -6.995 1.00 87.31 82 PRO A O 1
ATOM 670 N N . TYR A 1 83 ? 2.308 -0.134 -5.414 1.00 85.44 83 TYR A N 1
ATOM 671 C CA . TYR A 1 83 ? 2.497 -1.515 -5.854 1.00 85.44 83 TYR A CA 1
ATOM 672 C C . TYR A 1 83 ? 2.102 -1.721 -7.323 1.00 85.44 83 TYR A C 1
ATOM 674 O O . TYR A 1 83 ? 2.867 -2.308 -8.083 1.00 85.44 83 TYR A O 1
ATOM 682 N N . THR A 1 84 ? 0.953 -1.188 -7.743 1.00 86.44 84 THR A N 1
ATOM 683 C CA . THR A 1 84 ? 0.482 -1.245 -9.136 1.00 86.44 84 THR A CA 1
ATOM 684 C C . THR A 1 84 ? 1.470 -0.577 -10.086 1.00 86.44 84 THR A C 1
ATOM 686 O O . THR A 1 84 ? 1.831 -1.159 -11.107 1.00 86.44 84 THR A O 1
ATOM 689 N N . ILE A 1 85 ? 1.942 0.623 -9.740 1.00 86.00 85 ILE A N 1
ATOM 690 C CA . ILE A 1 85 ? 2.927 1.356 -10.541 1.00 86.00 85 ILE A CA 1
ATOM 691 C C . ILE A 1 85 ? 4.216 0.537 -10.642 1.00 86.00 85 ILE A C 1
ATOM 693 O O . ILE A 1 85 ? 4.678 0.269 -11.748 1.00 86.00 85 ILE A O 1
ATOM 697 N N . ILE A 1 86 ? 4.759 0.067 -9.518 1.00 81.06 86 ILE A N 1
ATOM 698 C CA . ILE A 1 86 ? 5.977 -0.752 -9.499 1.00 81.06 86 ILE A CA 1
ATOM 699 C C . ILE A 1 86 ? 5.815 -1.975 -10.404 1.00 81.06 86 ILE A C 1
ATOM 701 O O . ILE A 1 86 ? 6.665 -2.236 -11.253 1.00 81.06 86 ILE A O 1
ATOM 705 N N . MET A 1 87 ? 4.687 -2.674 -10.293 1.00 79.62 87 MET A N 1
ATOM 706 C CA . MET A 1 87 ? 4.442 -3.890 -11.054 1.00 79.62 87 MET A CA 1
ATOM 707 C C . MET A 1 87 ? 4.341 -3.662 -12.569 1.00 79.62 87 MET A C 1
ATOM 709 O O . MET A 1 87 ? 4.736 -4.522 -13.355 1.00 79.62 87 MET A O 1
ATOM 713 N N . LEU A 1 88 ? 3.799 -2.518 -12.985 1.00 78.62 88 LEU A N 1
ATOM 714 C CA . LEU A 1 88 ? 3.645 -2.177 -14.399 1.00 78.62 88 LEU A CA 1
ATOM 715 C C . LEU A 1 88 ? 4.916 -1.577 -15.013 1.00 78.62 88 LEU A C 1
ATOM 717 O O . LEU A 1 88 ? 5.067 -1.615 -16.232 1.00 78.62 88 LEU A O 1
ATOM 721 N N . THR A 1 89 ? 5.816 -1.023 -14.194 1.00 73.88 89 THR A N 1
ATOM 722 C CA . THR A 1 89 ? 6.968 -0.242 -14.680 1.00 73.88 89 THR A CA 1
ATOM 723 C C . THR A 1 89 ? 8.312 -0.959 -14.514 1.00 73.88 89 THR A C 1
ATOM 725 O O . THR A 1 89 ? 9.252 -0.655 -15.248 1.00 73.88 89 THR A O 1
ATOM 728 N N . VAL A 1 90 ? 8.443 -1.897 -13.566 1.00 61.38 90 VAL A N 1
ATOM 729 C CA . VAL A 1 90 ? 9.748 -2.402 -13.095 1.00 61.38 90 VAL A CA 1
ATOM 730 C C . VAL A 1 90 ? 9.951 -3.897 -13.364 1.00 61.38 90 VAL A C 1
ATOM 732 O O . VAL A 1 90 ? 9.052 -4.710 -13.179 1.00 61.38 90 VAL A O 1
ATOM 735 N N . LYS A 1 91 ? 11.194 -4.252 -13.725 1.00 55.47 91 LYS A N 1
ATOM 736 C CA . LYS A 1 91 ? 11.769 -5.614 -13.784 1.00 55.47 91 LYS A CA 1
ATOM 737 C C . LYS A 1 91 ? 12.486 -6.033 -12.481 1.00 55.47 91 LYS A C 1
ATOM 739 O O . LYS A 1 91 ? 13.476 -6.750 -12.517 1.00 55.47 91 LYS A O 1
ATOM 744 N N . GLY A 1 92 ? 12.079 -5.490 -11.335 1.00 53.09 92 GLY A N 1
ATOM 745 C CA . GLY A 1 92 ? 12.884 -5.452 -10.104 1.00 53.09 92 GLY A CA 1
ATOM 746 C C . GLY A 1 92 ? 12.201 -6.045 -8.867 1.00 53.09 92 GLY A C 1
ATOM 747 O O . GLY A 1 92 ? 10.974 -6.024 -8.718 1.00 53.09 92 GLY A O 1
ATOM 748 N N . THR A 1 93 ? 13.036 -6.548 -7.950 1.00 55.50 93 THR A N 1
ATOM 749 C CA . THR A 1 93 ? 12.690 -7.354 -6.759 1.00 55.50 93 THR A CA 1
ATOM 750 C C . THR A 1 93 ? 11.766 -6.647 -5.758 1.00 55.50 93 THR A C 1
ATOM 752 O O . THR A 1 93 ? 11.096 -7.318 -4.971 1.00 55.50 93 THR A O 1
ATOM 755 N N . LEU A 1 94 ? 11.668 -5.312 -5.805 1.00 59.06 94 LEU A N 1
ATOM 756 C CA . LEU A 1 94 ? 10.877 -4.513 -4.861 1.00 59.06 94 LEU A CA 1
ATOM 757 C C . LEU A 1 94 ? 9.384 -4.876 -4.854 1.00 59.06 94 LEU A C 1
ATOM 759 O O . LEU A 1 94 ? 8.757 -4.922 -3.797 1.00 59.06 94 LEU A O 1
ATOM 763 N N . SER A 1 95 ? 8.837 -5.221 -6.023 1.00 58.97 95 SER A N 1
ATOM 764 C CA . SER A 1 95 ? 7.438 -5.636 -6.204 1.00 58.97 95 SER A CA 1
ATOM 765 C C . SER A 1 95 ? 7.053 -6.814 -5.301 1.00 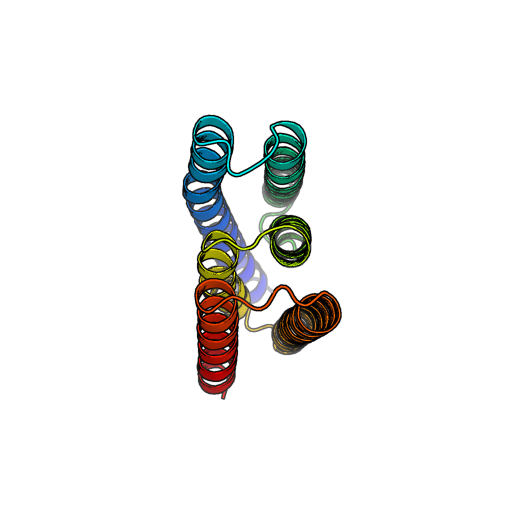58.97 95 SER A C 1
ATOM 767 O O . SER A 1 95 ? 5.943 -6.879 -4.776 1.00 58.97 95 SER A O 1
ATOM 769 N N . PHE A 1 96 ? 7.984 -7.754 -5.112 1.00 56.34 96 PHE A N 1
ATOM 770 C CA . PHE A 1 96 ? 7.753 -8.988 -4.365 1.00 56.34 96 PHE A CA 1
ATOM 771 C C . PHE A 1 96 ? 7.732 -8.762 -2.851 1.00 56.34 96 PHE A C 1
ATOM 773 O O . PHE A 1 96 ? 6.887 -9.325 -2.155 1.00 56.34 96 PHE A O 1
ATOM 780 N N . ILE A 1 97 ? 8.629 -7.912 -2.346 1.00 59.19 97 ILE A N 1
ATOM 781 C CA . ILE A 1 97 ? 8.795 -7.661 -0.907 1.00 59.19 97 ILE A CA 1
ATOM 782 C C . ILE A 1 97 ? 7.524 -7.039 -0.306 1.00 59.19 97 ILE A C 1
ATOM 784 O O . ILE A 1 97 ? 7.248 -7.226 0.876 1.00 59.19 97 ILE A O 1
ATOM 788 N N . MET A 1 98 ? 6.709 -6.361 -1.120 1.00 65.38 98 MET A N 1
ATOM 789 C CA . MET A 1 98 ? 5.509 -5.672 -0.647 1.00 65.38 98 MET A CA 1
ATOM 790 C C . MET A 1 98 ? 4.246 -6.537 -0.576 1.00 65.38 98 MET A C 1
ATOM 792 O O . MET A 1 98 ? 3.400 -6.267 0.267 1.00 65.38 98 MET A O 1
ATOM 796 N N . ILE A 1 99 ? 4.084 -7.571 -1.409 1.00 67.81 99 ILE A N 1
ATOM 797 C CA . ILE A 1 99 ? 2.805 -8.307 -1.487 1.00 67.81 99 ILE A CA 1
ATOM 798 C C . ILE A 1 99 ? 2.511 -9.095 -0.216 1.00 67.81 99 ILE A C 1
ATOM 800 O O . ILE A 1 99 ? 1.402 -9.014 0.309 1.00 67.81 99 ILE A O 1
ATOM 804 N N . PHE A 1 100 ? 3.483 -9.873 0.270 1.00 69.81 100 PHE A N 1
ATOM 805 C CA . PHE A 1 100 ? 3.243 -10.767 1.402 1.00 69.81 100 PHE A CA 1
ATOM 806 C C . PHE A 1 100 ? 2.889 -10.006 2.684 1.00 69.81 100 PHE A C 1
ATOM 808 O O . PHE A 1 100 ? 1.848 -10.303 3.273 1.00 69.81 100 PHE A O 1
ATOM 815 N N . PRO A 1 101 ? 3.674 -8.992 3.107 1.00 69.38 101 PRO A N 1
ATOM 816 C CA . PRO A 1 101 ? 3.352 -8.245 4.316 1.00 69.38 101 PRO A CA 1
ATOM 817 C C . PRO A 1 101 ? 2.021 -7.509 4.181 1.00 69.38 101 PRO A C 1
ATOM 819 O O . PRO A 1 101 ? 1.268 -7.435 5.147 1.00 69.38 101 PRO A O 1
ATOM 822 N N . LEU A 1 102 ? 1.705 -7.006 2.982 1.00 73.75 102 LEU A N 1
ATOM 823 C CA . LEU A 1 102 ? 0.482 -6.252 2.743 1.00 73.75 102 LEU A CA 1
ATOM 824 C C . LEU A 1 102 ? -0.770 -7.130 2.811 1.00 73.75 102 LEU A C 1
ATOM 826 O O . LEU A 1 102 ? -1.763 -6.725 3.409 1.00 73.75 102 LEU A O 1
ATOM 830 N N . LEU A 1 103 ? -0.727 -8.336 2.241 1.00 73.44 103 LEU A N 1
ATOM 831 C CA . LEU A 1 103 ? -1.834 -9.289 2.327 1.00 73.44 103 LEU A CA 1
ATOM 832 C C . LEU A 1 103 ? -2.046 -9.755 3.775 1.00 73.44 103 LEU A C 1
ATOM 834 O O . LEU A 1 103 ? -3.159 -9.669 4.292 1.00 73.44 103 LEU A O 1
ATOM 838 N N . CYS A 1 104 ? -0.971 -10.138 4.469 1.00 76.94 104 CYS A N 1
ATOM 839 C CA . CYS A 1 104 ? -1.024 -10.556 5.872 1.00 76.94 104 CYS A CA 1
ATOM 840 C C . CYS A 1 104 ? -1.489 -9.441 6.822 1.00 76.94 104 CYS A C 1
ATOM 842 O O . CYS A 1 104 ? -2.131 -9.721 7.828 1.00 76.94 104 CYS A O 1
ATOM 844 N N . LEU A 1 105 ? -1.212 -8.173 6.519 1.00 83.88 105 LEU A N 1
ATOM 845 C CA . LEU A 1 105 ? -1.619 -7.047 7.361 1.00 83.88 105 LEU A CA 1
ATOM 846 C C . LEU A 1 105 ? -3.141 -6.937 7.508 1.00 83.88 105 LEU A C 1
ATOM 848 O O . LEU A 1 105 ? -3.652 -6.590 8.574 1.00 83.88 105 LEU A O 1
ATOM 852 N N . TYR A 1 106 ? -3.879 -7.227 6.438 1.00 85.19 106 TYR A N 1
ATOM 853 C CA . TYR A 1 106 ? -5.322 -7.010 6.416 1.00 85.19 106 TYR A CA 1
ATOM 854 C C . TYR A 1 106 ? -6.136 -8.176 6.970 1.00 85.19 106 TYR A C 1
ATOM 856 O O . TYR A 1 106 ? -7.314 -7.985 7.284 1.00 85.19 106 TYR A O 1
ATOM 864 N N . THR A 1 107 ? -5.518 -9.339 7.193 1.00 86.44 107 THR A N 1
ATOM 865 C CA . THR A 1 107 ? -6.172 -10.449 7.904 1.00 86.44 107 THR A CA 1
ATOM 866 C C . THR A 1 107 ? -6.445 -10.119 9.365 1.00 86.44 107 THR A C 1
ATOM 868 O O . THR A 1 107 ? -7.422 -10.616 9.919 1.00 86.44 107 THR A O 1
ATOM 871 N N . ILE A 1 108 ? -5.672 -9.200 9.957 1.00 88.56 108 ILE A N 1
ATOM 872 C CA . ILE A 1 108 ? -5.831 -8.732 11.345 1.00 88.56 108 ILE A CA 1
ATOM 873 C C . ILE A 1 108 ? -7.226 -8.122 11.584 1.00 88.56 108 ILE A C 1
ATOM 875 O O . ILE A 1 108 ? -7.749 -8.175 12.694 1.00 88.56 108 ILE A O 1
ATOM 879 N N . TYR A 1 109 ? -7.873 -7.584 10.544 1.00 88.62 109 TYR A N 1
ATOM 880 C CA . TYR A 1 109 ? -9.240 -7.064 10.651 1.00 88.62 109 TYR A CA 1
ATOM 881 C C . TYR A 1 109 ? -10.315 -8.157 10.740 1.00 88.62 109 TYR A C 1
ATOM 883 O O . TYR A 1 109 ? -11.462 -7.825 11.029 1.00 88.62 109 TYR A O 1
ATOM 891 N N . PHE A 1 110 ? -9.984 -9.421 10.442 1.00 86.75 110 PHE A N 1
ATOM 892 C CA . PHE A 1 110 ? -10.914 -10.557 10.335 1.00 86.75 110 PHE A CA 1
ATOM 893 C C . PHE A 1 110 ? -12.166 -10.284 9.473 1.00 86.75 110 PHE A C 1
ATOM 895 O O . PHE A 1 110 ? -13.183 -10.971 9.574 1.00 86.75 110 PHE A O 1
ATOM 902 N N . ASP A 1 111 ? -12.098 -9.299 8.575 1.00 89.56 111 ASP A N 1
ATOM 903 C CA . ASP A 1 111 ? -13.176 -8.970 7.650 1.00 89.56 111 ASP A CA 1
ATOM 904 C C . ASP A 1 111 ? -13.008 -9.792 6.374 1.00 89.56 111 ASP A C 1
ATOM 906 O O . ASP A 1 111 ? -12.291 -9.400 5.452 1.00 89.56 111 ASP A O 1
ATOM 910 N N . LYS A 1 112 ? -13.691 -10.941 6.322 1.00 86.31 112 LYS A N 1
ATOM 911 C CA . LYS A 1 112 ? -13.624 -11.866 5.182 1.00 86.31 112 LYS A CA 1
ATOM 912 C C . LYS A 1 112 ? -13.911 -11.168 3.854 1.00 86.31 112 LYS A C 1
ATOM 914 O O . LYS A 1 112 ? -13.193 -11.405 2.891 1.00 86.31 112 LYS A O 1
ATOM 919 N N . LYS A 1 113 ? -14.925 -10.295 3.783 1.00 88.25 113 LYS A N 1
ATOM 920 C CA . LYS A 1 113 ? -15.288 -9.618 2.525 1.00 88.25 113 LYS A CA 1
ATOM 921 C C . LYS A 1 113 ? -14.153 -8.720 2.049 1.00 88.25 113 LYS A C 1
ATOM 923 O O . LYS A 1 113 ? -13.795 -8.761 0.874 1.00 88.25 113 LYS A O 1
ATOM 928 N N . PHE A 1 114 ? -13.575 -7.951 2.968 1.00 88.38 114 PHE A N 1
ATOM 929 C CA . PHE A 1 114 ? -12.434 -7.097 2.666 1.00 88.38 114 PHE A CA 1
ATOM 930 C C . PHE A 1 114 ? -11.218 -7.917 2.224 1.00 88.38 114 PHE A C 1
ATOM 932 O O . PHE A 1 114 ? -10.653 -7.636 1.172 1.00 88.38 114 PHE A O 1
ATOM 939 N N . ILE A 1 115 ? -10.876 -8.972 2.969 1.00 88.12 115 ILE A N 1
ATOM 940 C CA . ILE A 1 115 ? -9.753 -9.870 2.672 1.00 88.12 115 ILE A CA 1
ATOM 941 C C . ILE A 1 115 ? -9.907 -10.522 1.292 1.00 88.12 115 ILE A C 1
ATOM 943 O O . ILE A 1 115 ? -8.967 -10.513 0.499 1.00 88.12 115 ILE A O 1
ATOM 947 N N . TYR A 1 116 ? -11.086 -11.059 0.971 1.00 85.62 116 TYR A N 1
ATOM 948 C CA . TYR A 1 116 ? -11.340 -11.649 -0.344 1.00 85.62 116 TYR A CA 1
ATOM 949 C C . TYR A 1 116 ? -11.224 -10.605 -1.457 1.00 85.62 116 TYR A C 1
ATOM 951 O O . TYR A 1 116 ? -10.554 -10.849 -2.459 1.00 85.62 116 TYR A O 1
ATOM 959 N N . SER A 1 117 ? -11.826 -9.427 -1.269 1.00 88.38 117 SER A N 1
ATOM 960 C CA . SER A 1 117 ? -11.795 -8.362 -2.272 1.00 88.38 117 SER A CA 1
ATOM 961 C C . SER A 1 117 ? -10.372 -7.887 -2.569 1.00 88.38 117 SER A C 1
ATOM 963 O O . SER A 1 117 ? -10.023 -7.720 -3.736 1.00 88.38 117 SER A O 1
ATOM 965 N N . THR A 1 118 ? -9.541 -7.673 -1.547 1.00 87.38 118 TH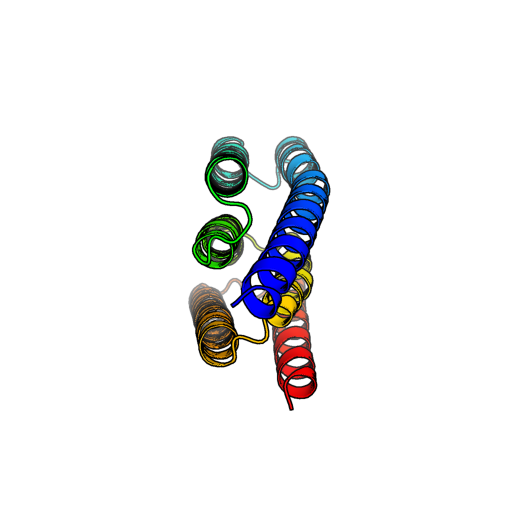R A N 1
ATOM 966 C CA . THR A 1 118 ? -8.156 -7.215 -1.732 1.00 87.38 118 THR A CA 1
ATOM 967 C C . THR A 1 118 ? -7.279 -8.301 -2.348 1.00 87.38 118 THR A C 1
ATOM 969 O O . THR A 1 118 ? -6.46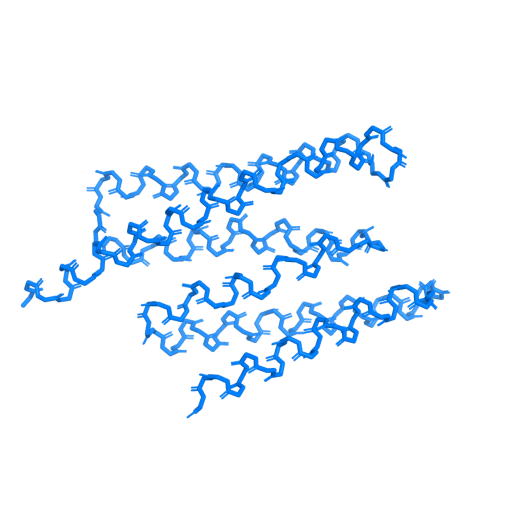6 -8.006 -3.221 1.00 87.38 118 THR A O 1
ATOM 972 N N . SER A 1 119 ? -7.500 -9.564 -1.980 1.00 84.88 119 SER A N 1
ATOM 973 C CA . SER A 1 119 ? -6.788 -10.707 -2.563 1.00 84.88 119 SER A CA 1
ATOM 974 C C . SER A 1 119 ? -7.077 -10.859 -4.056 1.00 84.88 119 SER A C 1
ATOM 976 O O . SER A 1 119 ? -6.151 -11.003 -4.851 1.00 84.88 119 SER A O 1
ATOM 978 N N . ILE A 1 120 ? -8.351 -10.763 -4.456 1.00 86.75 120 ILE A N 1
ATOM 979 C CA . ILE A 1 120 ? -8.760 -10.811 -5.867 1.00 86.75 120 ILE A CA 1
ATOM 980 C C . ILE A 1 120 ? -8.123 -9.657 -6.652 1.00 86.75 120 ILE A C 1
ATOM 982 O O . ILE A 1 120 ? -7.603 -9.883 -7.742 1.00 86.75 120 ILE A O 1
ATOM 986 N N . LEU A 1 121 ? -8.101 -8.440 -6.095 1.00 88.50 121 LEU A N 1
ATOM 987 C CA . LEU A 1 121 ? -7.450 -7.288 -6.733 1.00 88.50 121 LEU A CA 1
ATOM 988 C C . LEU A 1 121 ? -5.957 -7.530 -6.982 1.00 88.50 121 LEU A C 1
ATOM 990 O O . LEU A 1 121 ? -5.467 -7.258 -8.078 1.00 88.50 121 LEU A O 1
ATOM 994 N N . VAL A 1 122 ? -5.243 -8.076 -5.993 1.00 85.12 122 VAL A N 1
ATOM 995 C CA . VAL A 1 122 ? -3.819 -8.414 -6.132 1.00 85.12 122 VAL A CA 1
ATOM 996 C C . VAL A 1 122 ? -3.619 -9.492 -7.199 1.00 85.12 122 VAL A C 1
ATOM 998 O O . VAL A 1 122 ? -2.742 -9.336 -8.045 1.00 85.12 122 VAL A O 1
ATOM 1001 N N . VAL A 1 123 ? -4.449 -10.540 -7.229 1.00 85.31 123 VAL A N 1
ATOM 1002 C CA . VAL A 1 123 ? -4.390 -11.591 -8.263 1.00 85.31 123 VAL A CA 1
ATOM 1003 C C . VAL A 1 123 ? -4.609 -11.016 -9.662 1.00 85.31 123 VAL A C 1
ATOM 1005 O O . VAL A 1 123 ? -3.819 -11.295 -10.563 1.00 85.31 123 VAL A O 1
ATOM 1008 N N . ILE A 1 124 ? -5.650 -10.200 -9.851 1.00 89.06 124 ILE A N 1
ATOM 1009 C CA . ILE A 1 124 ? -5.973 -9.595 -11.152 1.00 89.06 124 ILE A CA 1
ATOM 1010 C C . ILE A 1 124 ? -4.807 -8.743 -11.646 1.00 89.06 124 ILE A C 1
ATOM 1012 O O . ILE A 1 124 ? -4.381 -8.897 -12.790 1.00 89.06 124 ILE A O 1
ATOM 1016 N N . LEU A 1 125 ? -4.269 -7.881 -10.782 1.00 87.25 125 LEU A N 1
ATOM 1017 C CA . LEU A 1 125 ? -3.111 -7.054 -11.102 1.00 87.25 125 LEU A CA 1
ATOM 1018 C C . LEU A 1 125 ? -1.904 -7.920 -11.486 1.00 87.25 125 LEU A C 1
ATOM 1020 O O . LEU A 1 125 ? -1.246 -7.640 -12.489 1.00 87.25 125 LEU A O 1
ATOM 1024 N N . ASN A 1 126 ? -1.676 -9.015 -10.754 1.00 83.62 126 ASN A N 1
ATOM 1025 C CA . ASN A 1 126 ? -0.576 -9.929 -11.034 1.00 83.62 126 ASN A CA 1
ATOM 1026 C C . ASN A 1 126 ? -0.671 -10.562 -12.424 1.00 83.62 126 ASN A C 1
ATOM 1028 O O . ASN A 1 126 ? 0.286 -10.536 -13.203 1.00 83.62 126 ASN A O 1
ATOM 1032 N N . VAL A 1 127 ? -1.847 -11.101 -12.744 1.00 85.06 127 VAL A N 1
ATOM 1033 C CA . VAL A 1 127 ? -2.132 -11.720 -14.042 1.00 85.06 127 VAL A CA 1
ATOM 1034 C C . VAL A 1 127 ? -2.040 -10.688 -15.166 1.00 85.06 127 VAL A C 1
ATOM 1036 O O . VAL A 1 127 ? -1.420 -10.959 -16.192 1.00 85.06 127 VAL A O 1
ATOM 1039 N N . ALA A 1 128 ? -2.601 -9.491 -14.977 1.00 86.88 128 ALA A N 1
ATOM 1040 C CA . ALA A 1 128 ? -2.553 -8.428 -15.975 1.00 86.88 128 ALA A CA 1
ATOM 1041 C C . ALA A 1 128 ? -1.109 -8.011 -16.295 1.00 86.88 128 ALA A C 1
ATOM 1043 O O . ALA A 1 128 ? -0.729 -7.970 -17.467 1.00 86.88 128 ALA A O 1
ATOM 1044 N N . ALA A 1 129 ? -0.286 -7.768 -15.272 1.00 81.62 129 ALA A N 1
ATOM 1045 C CA . ALA A 1 129 ? 1.113 -7.399 -15.461 1.00 81.62 129 ALA A CA 1
ATOM 1046 C C . ALA A 1 129 ? 1.913 -8.515 -16.150 1.00 81.62 129 ALA A C 1
ATOM 1048 O O . ALA A 1 129 ? 2.695 -8.236 -17.059 1.00 81.62 129 ALA A O 1
ATOM 1049 N N . PHE A 1 130 ? 1.684 -9.776 -15.775 1.00 80.81 130 PHE A N 1
ATOM 1050 C CA . PHE A 1 130 ? 2.316 -10.927 -16.422 1.00 80.81 130 PHE A CA 1
ATOM 1051 C C . PHE A 1 130 ? 1.980 -11.003 -17.920 1.00 80.81 130 PHE A C 1
ATOM 1053 O O . PHE A 1 130 ? 2.877 -11.109 -18.760 1.00 80.81 130 PHE A O 1
ATOM 1060 N N . LEU A 1 131 ? 0.698 -10.873 -18.276 1.00 83.62 131 LEU A N 1
ATOM 1061 C CA . LEU A 1 131 ? 0.243 -10.918 -19.670 1.00 83.62 131 LEU A CA 1
ATOM 1062 C C . LEU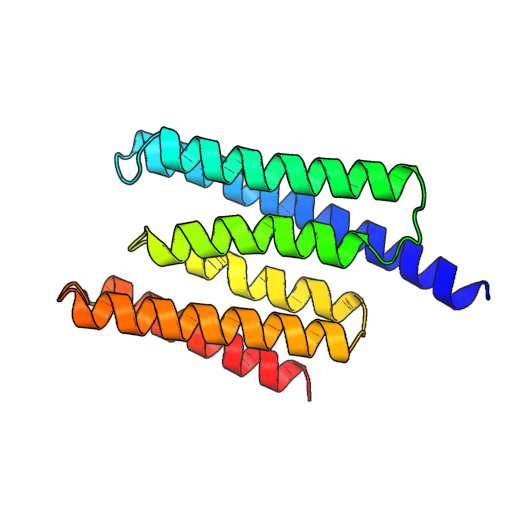 A 1 131 ? 0.804 -9.765 -20.514 1.00 83.62 131 LEU A C 1
ATOM 1064 O O . LEU A 1 131 ? 1.148 -9.973 -21.680 1.00 83.62 131 LEU A O 1
ATOM 1068 N N . LEU A 1 132 ? 0.912 -8.561 -19.945 1.00 81.38 132 LEU A N 1
ATOM 1069 C CA . LEU A 1 132 ? 1.513 -7.407 -20.622 1.00 81.38 132 LEU A CA 1
ATOM 1070 C C . LEU A 1 132 ? 3.008 -7.625 -20.894 1.00 81.38 132 LEU A C 1
ATOM 1072 O O . LEU A 1 132 ? 3.478 -7.342 -21.997 1.00 81.38 132 LEU A O 1
ATOM 1076 N N . ASN A 1 133 ? 3.741 -8.189 -19.932 1.00 75.00 133 ASN A N 1
ATOM 1077 C CA . ASN A 1 133 ? 5.175 -8.440 -20.076 1.00 75.00 133 ASN A CA 1
ATOM 1078 C C . ASN A 1 133 ? 5.497 -9.555 -21.086 1.00 75.00 133 ASN A C 1
ATOM 1080 O O . ASN A 1 133 ? 6.477 -9.433 -21.825 1.00 75.00 133 ASN A O 1
ATOM 1084 N N . ILE A 1 134 ? 4.650 -10.589 -21.198 1.00 73.94 134 ILE A N 1
ATOM 1085 C CA . ILE A 1 134 ? 4.782 -11.620 -22.247 1.00 73.94 134 ILE A CA 1
ATOM 1086 C C . ILE A 1 134 ? 4.610 -11.011 -23.640 1.00 73.94 134 ILE A C 1
ATOM 1088 O O . ILE A 1 134 ? 5.439 -11.236 -24.523 1.00 73.94 134 ILE A O 1
ATOM 1092 N N . LYS A 1 135 ? 3.548 -10.221 -23.847 1.00 67.62 135 LYS A N 1
ATOM 1093 C CA . LYS A 1 135 ? 3.258 -9.605 -25.154 1.00 67.62 135 LYS A CA 1
ATOM 1094 C C . LYS A 1 135 ? 4.350 -8.629 -25.602 1.00 67.62 135 LYS A C 1
ATOM 1096 O O . LYS A 1 135 ? 4.527 -8.434 -26.798 1.00 67.62 135 LYS A O 1
ATOM 1101 N N . GLY A 1 136 ? 5.091 -8.047 -24.657 1.00 63.72 136 GLY A N 1
ATOM 1102 C CA . GLY A 1 136 ? 6.203 -7.131 -24.913 1.00 63.72 136 GLY A CA 1
ATOM 1103 C C . GLY A 1 136 ? 7.556 -7.788 -25.231 1.00 63.72 136 GLY A C 1
ATOM 1104 O O . GLY A 1 136 ? 8.542 -7.063 -25.358 1.00 63.72 136 GLY A O 1
ATOM 1105 N N . THR A 1 137 ? 7.656 -9.123 -25.351 1.00 57.16 137 THR A N 1
ATOM 1106 C CA . THR A 1 137 ? 8.911 -9.887 -25.607 1.00 57.16 137 THR A CA 1
ATOM 1107 C C . THR A 1 137 ? 10.029 -9.728 -24.555 1.00 57.16 137 THR A C 1
ATOM 1109 O O . THR A 1 137 ? 11.156 -10.159 -24.779 1.00 57.16 137 THR A O 1
ATOM 1112 N N . LYS A 1 138 ? 9.746 -9.159 -23.373 1.00 59.41 138 LYS A N 1
ATOM 1113 C CA . LYS A 1 138 ? 10.742 -8.863 -22.319 1.00 59.41 138 LYS A CA 1
ATOM 1114 C C . LYS A 1 138 ? 10.666 -9.805 -21.107 1.00 59.41 138 LYS A C 1
ATOM 1116 O O . LYS A 1 138 ? 10.881 -9.351 -19.986 1.00 59.41 138 LYS A O 1
ATOM 1121 N N . LEU A 1 139 ? 10.385 -11.095 -21.297 1.00 67.50 139 LEU A N 1
ATOM 1122 C CA . LEU A 1 139 ? 10.433 -12.050 -20.184 1.00 67.50 139 LEU A CA 1
ATOM 1123 C C . LEU A 1 139 ? 11.859 -12.594 -20.013 1.00 67.50 139 LEU A C 1
ATOM 1125 O O . LEU A 1 139 ? 12.205 -13.645 -20.544 1.00 67.50 139 LEU A O 1
ATOM 1129 N N . ASP A 1 140 ? 12.706 -11.846 -19.308 1.00 73.44 140 ASP A N 1
ATOM 1130 C CA . ASP A 1 140 ? 13.980 -12.392 -18.834 1.00 73.44 140 ASP A CA 1
ATOM 1131 C C . ASP A 1 140 ? 13.763 -13.325 -17.630 1.00 73.44 140 ASP A C 1
ATOM 1133 O O . ASP A 1 140 ? 12.717 -13.305 -16.969 1.00 73.44 140 ASP A O 1
ATOM 1137 N N . SER A 1 141 ? 14.756 -14.175 -17.360 1.00 74.12 141 SER A N 1
ATOM 1138 C CA . SER A 1 141 ? 14.690 -15.172 -16.287 1.00 74.12 141 SER A CA 1
ATOM 1139 C C . SER A 1 141 ? 14.428 -14.536 -14.921 1.00 74.12 141 SER A C 1
ATOM 1141 O O . SER A 1 141 ? 13.683 -15.090 -14.118 1.00 74.12 141 SER A O 1
ATOM 1143 N N . GLU A 1 142 ? 14.993 -13.357 -14.661 1.00 73.50 142 GLU A N 1
ATOM 1144 C CA . GLU A 1 142 ? 14.828 -12.638 -13.397 1.00 73.50 142 GLU A CA 1
ATOM 1145 C C . GLU A 1 142 ? 13.371 -12.198 -13.181 1.00 73.50 142 GLU A C 1
ATOM 1147 O O . GLU A 1 142 ? 12.775 -12.485 -12.136 1.00 73.50 142 GLU A O 1
ATOM 1152 N N . THR A 1 143 ? 12.760 -11.606 -14.206 1.00 72.81 143 THR A N 1
ATOM 1153 C CA . THR A 1 143 ? 11.350 -11.205 -14.217 1.00 72.81 143 THR A CA 1
ATOM 1154 C C . THR A 1 143 ? 10.433 -12.425 -14.064 1.00 72.81 143 THR A C 1
ATOM 1156 O O . THR A 1 143 ? 9.473 -12.394 -13.291 1.00 72.81 143 THR A O 1
ATOM 1159 N N . ALA A 1 144 ? 10.751 -13.544 -14.722 1.00 75.69 144 ALA A N 1
ATOM 1160 C CA . ALA A 1 144 ? 10.000 -14.791 -14.576 1.00 75.69 144 ALA A CA 1
ATOM 1161 C C . ALA A 1 144 ? 10.045 -15.329 -13.130 1.00 75.69 144 ALA A C 1
ATOM 1163 O O . ALA A 1 144 ? 9.002 -15.651 -12.554 1.00 75.69 144 ALA A O 1
ATOM 1164 N N . PHE A 1 145 ? 11.225 -15.350 -12.496 1.00 76.06 145 PHE A N 1
ATOM 1165 C CA . PHE A 1 145 ? 11.366 -15.741 -11.089 1.00 76.06 145 PHE A CA 1
ATOM 1166 C C . PHE A 1 145 ? 10.636 -14.791 -10.130 1.00 76.06 145 PHE A C 1
ATOM 1168 O O . PHE A 1 145 ? 10.187 -15.221 -9.067 1.00 76.06 145 PHE A O 1
ATOM 1175 N N . MET A 1 146 ? 10.500 -13.502 -10.457 1.00 76.75 146 MET A N 1
ATOM 1176 C CA . MET A 1 146 ? 9.687 -12.572 -9.662 1.00 76.75 146 MET A CA 1
ATOM 1177 C C . MET A 1 146 ? 8.210 -12.952 -9.683 1.00 76.75 146 MET A C 1
ATOM 1179 O O . MET A 1 146 ? 7.605 -13.033 -8.615 1.00 76.75 146 MET A O 1
ATOM 1183 N N . TYR A 1 147 ? 7.647 -13.234 -10.859 1.00 77.38 147 TYR A N 1
ATOM 1184 C CA . TYR A 1 147 ? 6.255 -13.671 -10.967 1.00 77.38 147 TYR A CA 1
ATOM 1185 C C . TYR A 1 147 ? 6.020 -14.999 -10.247 1.00 77.38 147 TYR A C 1
ATOM 1187 O O . TYR A 1 147 ? 5.076 -15.099 -9.469 1.00 77.38 147 TYR A O 1
ATOM 1195 N N . ILE A 1 148 ? 6.903 -15.990 -10.424 1.00 79.00 148 ILE A N 1
ATOM 1196 C CA . ILE A 1 148 ? 6.795 -17.291 -9.739 1.00 79.00 148 ILE A CA 1
ATOM 1197 C C . ILE A 1 148 ? 6.772 -17.108 -8.217 1.00 79.00 148 ILE A C 1
ATOM 1199 O O . ILE A 1 148 ? 5.908 -17.667 -7.541 1.00 79.00 148 ILE A O 1
ATOM 1203 N N . ARG A 1 149 ? 7.681 -16.287 -7.675 1.00 77.75 149 ARG A N 1
ATOM 1204 C CA . ARG A 1 149 ? 7.709 -15.970 -6.242 1.00 77.75 149 ARG A CA 1
ATOM 1205 C C . ARG A 1 149 ? 6.409 -15.296 -5.788 1.00 77.75 149 ARG A C 1
ATOM 1207 O 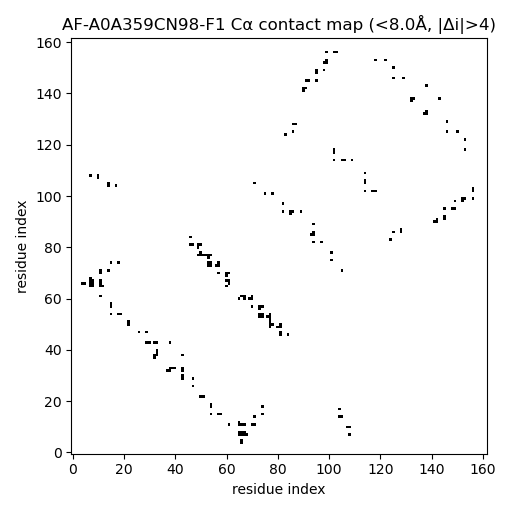O . ARG A 1 149 ? 5.838 -15.717 -4.787 1.00 77.75 149 ARG A O 1
ATOM 1214 N N . GLN A 1 150 ? 5.908 -14.301 -6.525 1.00 77.25 150 GLN A N 1
ATOM 1215 C CA . GLN A 1 150 ? 4.657 -13.601 -6.190 1.00 77.25 150 GLN A CA 1
ATOM 1216 C C . GLN A 1 150 ? 3.442 -14.539 -6.209 1.00 77.25 150 GLN A C 1
ATOM 1218 O O . GLN A 1 150 ? 2.668 -14.548 -5.252 1.00 77.25 150 GLN A O 1
ATOM 1223 N N . PHE A 1 151 ? 3.303 -15.377 -7.240 1.00 80.12 151 PHE A N 1
ATOM 1224 C CA . PHE A 1 151 ? 2.237 -16.378 -7.303 1.00 80.12 151 PHE A CA 1
ATOM 1225 C C . PHE A 1 151 ? 2.327 -17.376 -6.145 1.00 80.12 151 PHE A C 1
ATOM 1227 O O . PHE A 1 151 ? 1.310 -17.645 -5.508 1.00 80.12 151 PHE A O 1
ATOM 1234 N N . GLY A 1 152 ? 3.528 -17.866 -5.816 1.00 78.12 152 GLY A N 1
ATOM 1235 C CA . GLY A 1 152 ? 3.742 -18.762 -4.675 1.00 78.12 152 GLY A CA 1
ATOM 1236 C C . GLY A 1 152 ? 3.283 -18.147 -3.351 1.00 78.12 152 GLY A C 1
ATOM 1237 O O . GLY A 1 152 ? 2.565 -18.787 -2.586 1.00 78.12 152 GLY A O 1
ATOM 1238 N N . THR A 1 153 ? 3.612 -16.876 -3.120 1.00 79.31 153 THR A N 1
ATOM 1239 C CA . THR A 1 153 ? 3.162 -16.116 -1.948 1.00 79.31 153 THR A CA 1
ATOM 1240 C C . THR A 1 153 ? 1.644 -15.980 -1.884 1.00 79.31 153 THR A C 1
ATOM 1242 O O . THR A 1 153 ? 1.059 -16.174 -0.821 1.00 79.31 153 THR A O 1
ATOM 1245 N N . ILE A 1 154 ? 0.995 -15.647 -3.003 1.00 78.50 154 ILE A N 1
ATOM 1246 C CA . ILE A 1 154 ? -0.463 -15.486 -3.048 1.00 78.50 154 ILE A CA 1
ATOM 1247 C C . ILE A 1 154 ? -1.154 -16.825 -2.767 1.00 78.50 154 ILE A C 1
ATOM 1249 O O . ILE A 1 154 ? -2.097 -16.868 -1.983 1.00 78.50 154 ILE A O 1
ATOM 1253 N N . VAL A 1 155 ? -0.667 -17.920 -3.358 1.00 79.69 155 VAL A N 1
ATOM 1254 C CA . VAL A 1 155 ? -1.199 -19.267 -3.112 1.00 79.69 155 VAL A CA 1
ATOM 1255 C C . VAL A 1 155 ? -1.034 -19.655 -1.643 1.00 79.69 155 VAL A C 1
ATOM 1257 O O . VAL A 1 155 ? -2.013 -20.053 -1.016 1.00 79.69 155 VAL A O 1
ATOM 1260 N N . ALA A 1 156 ? 0.162 -19.484 -1.070 1.00 77.31 156 ALA A N 1
ATOM 1261 C CA . ALA A 1 156 ? 0.415 -19.764 0.344 1.00 77.31 156 ALA A CA 1
ATOM 1262 C C . ALA A 1 156 ? -0.498 -18.937 1.262 1.00 77.31 156 ALA A C 1
ATOM 1264 O O . ALA A 1 156 ? -1.076 -19.466 2.207 1.00 77.31 156 ALA A O 1
ATOM 1265 N N . TYR A 1 157 ? -0.685 -17.657 0.944 1.00 79.88 157 TYR A N 1
ATOM 1266 C CA . TYR A 1 157 ? -1.587 -16.784 1.681 1.00 79.88 157 TYR A CA 1
ATOM 1267 C C . TYR A 1 157 ? -3.050 -17.244 1.598 1.00 79.88 157 TYR A C 1
ATOM 1269 O O . TYR A 1 157 ? -3.725 -17.273 2.622 1.00 79.88 157 TYR A O 1
ATOM 1277 N N . ILE A 1 158 ? -3.534 -17.660 0.421 1.00 75.50 158 ILE A N 1
ATOM 1278 C CA . ILE A 1 158 ? -4.885 -18.223 0.272 1.00 75.50 158 ILE A CA 1
ATOM 1279 C C . ILE A 1 158 ? -5.044 -19.471 1.146 1.00 75.50 158 ILE A C 1
ATOM 1281 O O . ILE A 1 158 ? -6.062 -19.591 1.818 1.00 75.50 158 ILE A O 1
ATOM 1285 N N . PHE A 1 159 ? -4.045 -20.360 1.199 1.00 75.50 159 PHE A N 1
ATOM 1286 C CA . PHE A 1 159 ? -4.070 -21.508 2.113 1.00 75.50 159 PHE A CA 1
ATOM 1287 C C . PHE A 1 159 ? -4.135 -21.090 3.585 1.00 75.50 159 PHE A C 1
ATOM 1289 O O . PHE A 1 159 ? -4.856 -21.720 4.342 1.00 75.50 159 PHE A O 1
ATOM 1296 N N . CYS A 1 160 ? -3.454 -20.015 3.994 1.00 70.75 160 CYS A N 1
ATOM 1297 C CA . CYS A 1 160 ? -3.548 -19.497 5.363 1.00 70.75 160 CYS A CA 1
ATOM 1298 C C . CYS A 1 160 ? -4.918 -18.886 5.715 1.00 70.75 160 CYS A C 1
ATOM 1300 O O . CYS A 1 160 ? -5.164 -18.606 6.888 1.00 70.75 160 CYS A O 1
ATOM 1302 N N . LEU A 1 161 ? -5.787 -18.627 4.732 1.00 69.94 161 LEU A N 1
ATOM 1303 C CA . LEU A 1 161 ? -7.135 -18.096 4.960 1.00 69.94 161 LEU A CA 1
ATOM 1304 C C . LEU A 1 161 ? -8.198 -19.182 5.202 1.00 69.94 161 LEU A C 1
ATOM 1306 O O . LEU A 1 161 ? -9.307 -18.828 5.618 1.00 69.94 161 LEU A O 1
ATOM 1310 N N . TYR A 1 162 ? -7.880 -20.454 4.936 1.00 66.75 162 TYR A N 1
ATOM 1311 C CA . TYR A 1 162 ? -8.752 -21.619 5.136 1.00 66.75 162 TYR A CA 1
ATOM 1312 C C . TYR A 1 162 ? -8.276 -22.471 6.312 1.00 66.75 162 TYR A C 1
ATOM 1314 O O . TYR A 1 162 ? -9.167 -22.980 7.029 1.00 66.75 162 TYR A O 1
#

Mean predicted aligned error: 5.78 Å

Sequence (162 aa):
MDFEESFLKKVNFTVLSICWVILLMILPSFFFEYHSGIQSIGYCVVNSVIALSLIIAANIVYLKDKSSKWIKYITFIGFFIPYTIIMLTVKGTLSFIMIFPLLCLYTIYFDKKFIYSTSILVVILNVAAFLLNIKGTKLDSETAFMYIRQFGTIVAYIFCLY

Solvent-accessible surface area (backbone atoms only — not comparable to full-atom values): 8818 Å² total; per-residue (Å²): 116,68,63,64,45,55,49,33,33,52,46,48,49,54,47,52,54,50,51,51,52,52,47,67,60,48,56,58,48,41,52,50,35,34,76,71,67,75,41,54,65,66,60,38,49,52,39,48,49,49,31,50,52,28,46,51,51,29,49,55,47,38,74,76,38,48,50,53,80,58,40,66,54,38,45,46,52,19,48,49,53,40,46,51,52,42,52,73,75,51,85,56,75,69,55,54,71,51,50,57,60,55,57,60,55,51,54,71,69,72,44,62,70,59,46,52,53,52,51,51,53,53,51,51,52,50,52,51,39,51,56,55,40,58,78,65,75,65,72,46,71,68,45,49,53,47,52,53,52,43,52,52,49,52,53,53,52,55,59,74,76,109

Secondary structure (DSSP, 8-state):
-HHHHHHHHHHHHHHHHHHHHHHHHHHHHHHHHHHTTSS-HHHHHHHHHHHHHHHHHHHHHHHH-TT-TTHHHHHHHHHHHHHHHHHHH--STHHHHHHHHHHHHHHTT--HHHHHHHHHHHHHHHHHHHHHHHHTT---HHHHHHHHHHHHHHHHHHHHT-

pLDDT: mean 83.74, std 10.46, range [53.09, 97.31]

Foldseek 3Di:
DVPLQVLLLVLLVVLLVVLVVVLVVVLVVLVVCCVVVVDPPVLSVVLNCLLVVLSVVLVVVCVVRSNDPCSLVSNLSSLVVSLLSCLQPHLDLSNLVRPLSSLVSNCSSVPPVVSVVSLVVLVVSLVVSVVVCVVVVNDDPSSVVSSVSNVVSSVVSVVVVD

Radius of gyration: 16.61 Å; Cα contacts (8 Å, |Δi|>4): 116; chains: 1; bounding box: 43×34×49 Å